Protein AF-A0A2E0TG33-F1 (afdb_monomer_lite)

Sequence (165 aa):
MDAGALEADPRIFQPSCELVARPSSPPPAAGQPGWSGCERDEDCMEGRAGRCLQDGPIAGTCTYHECETDADCGEGSICGCAIGPLEQNVCLVDRCTGVCEREACAVSAGCDGELGLIYGANDVACRTPADECASDADCDSQVCTRNPSSVETLPRFECVGVCVR

Radius of gyration: 17.13 Å; chains: 1; bounding box: 39×34×56 Å

Secondary structure (DSSP, 8-state):
-----PPP-TTTSSSS---PPPP----TTTTSTT-EE-SSGGG--SSEEEEEEEETTTEEEEEEE--SSGGGSPTTEEEEEEETTTTEEEEEEE-STTTS-GGGEEEEEES--TTS---EEEEEEE--TT-S-SSGGGSSSSEEEE-TT--SSS--EEEE-----

pLDDT: mean 78.7, std 15.05, range [35.75, 94.44]

Structure (mmCIF, N/CA/C/O backbone):
data_AF-A0A2E0TG33-F1
#
_entry.id   AF-A0A2E0TG33-F1
#
loop_
_atom_site.group_PDB
_atom_site.id
_atom_site.type_symbol
_atom_site.label_atom_id
_atom_site.label_alt_id
_atom_site.label_comp_id
_atom_site.label_asym_id
_atom_site.label_entity_id
_atom_site.label_seq_id
_atom_site.pdbx_PDB_ins_code
_atom_site.Cartn_x
_atom_site.Cartn_y
_atom_site.Cartn_z
_atom_site.occupancy
_atom_site.B_iso_or_equiv
_atom_site.auth_seq_id
_atom_site.auth_comp_id
_atom_site.auth_asym_id
_atom_site.auth_atom_id
_atom_site.pdbx_PDB_model_num
ATOM 1 N N . MET A 1 1 ? 0.900 -2.364 34.090 1.00 39.50 1 MET A N 1
ATOM 2 C CA . MET A 1 1 ? 1.508 -2.283 32.753 1.00 39.50 1 MET A CA 1
ATOM 3 C C . MET A 1 1 ? 0.541 -1.439 31.962 1.00 39.50 1 MET A C 1
ATOM 5 O O . MET A 1 1 ? -0.574 -1.894 31.751 1.00 39.50 1 MET A O 1
ATOM 9 N N . ASP A 1 2 ? 0.887 -0.174 31.735 1.00 35.75 2 ASP A N 1
ATOM 10 C CA . ASP A 1 2 ? 0.102 0.706 30.871 1.00 35.75 2 ASP A CA 1
ATOM 11 C C . ASP A 1 2 ? 0.098 0.068 29.484 1.00 35.75 2 ASP A C 1
ATOM 13 O O . ASP A 1 2 ? 1.139 0.009 28.832 1.00 35.75 2 ASP A O 1
ATOM 17 N N . ALA A 1 3 ? -1.044 -0.475 29.069 1.00 39.34 3 ALA A N 1
ATOM 18 C CA . ALA A 1 3 ? -1.303 -0.698 27.658 1.00 39.34 3 ALA A CA 1
ATOM 19 C C . ALA A 1 3 ? -1.433 0.703 27.056 1.00 39.34 3 ALA A C 1
ATOM 21 O O . ALA A 1 3 ? -2.517 1.285 27.067 1.00 39.34 3 ALA A O 1
ATOM 22 N N . GLY A 1 4 ? -0.296 1.297 26.681 1.00 49.62 4 GLY A N 1
ATOM 23 C CA . GLY A 1 4 ? -0.278 2.560 25.959 1.00 49.62 4 GLY A CA 1
ATOM 24 C C . GLY A 1 4 ? -1.218 2.405 24.775 1.00 49.62 4 GLY A C 1
ATOM 25 O O . GLY A 1 4 ? -1.090 1.442 24.023 1.00 49.62 4 GLY A O 1
ATOM 26 N N . ALA A 1 5 ? -2.225 3.273 24.690 1.00 66.62 5 ALA A N 1
ATOM 27 C CA . ALA A 1 5 ? -3.168 3.244 23.588 1.00 66.62 5 ALA A CA 1
ATOM 28 C C . ALA A 1 5 ? -2.357 3.304 22.293 1.00 66.62 5 ALA A C 1
ATOM 30 O O . ALA A 1 5 ? -1.635 4.276 22.076 1.00 66.62 5 ALA A O 1
ATOM 31 N N . LEU A 1 6 ? -2.421 2.237 21.496 1.00 71.31 6 LEU A N 1
ATOM 32 C CA . LEU A 1 6 ? -1.758 2.198 20.205 1.00 71.31 6 LEU A CA 1
ATOM 33 C C . LEU A 1 6 ? -2.219 3.418 19.401 1.00 71.31 6 LEU A C 1
ATOM 35 O O . LEU A 1 6 ? -3.426 3.666 19.293 1.00 71.31 6 LEU A O 1
ATOM 39 N N . GLU A 1 7 ? -1.275 4.175 18.849 1.00 80.94 7 GLU A N 1
ATOM 40 C CA . GLU A 1 7 ? -1.605 5.384 18.099 1.00 80.94 7 GLU A CA 1
ATOM 41 C C . GLU A 1 7 ? -2.466 5.046 16.870 1.00 80.94 7 GLU A C 1
ATOM 43 O O . GLU A 1 7 ? -2.564 3.892 16.435 1.00 80.94 7 GLU A O 1
ATOM 48 N N . ALA A 1 8 ? -3.180 6.048 16.360 1.00 84.31 8 ALA A N 1
ATOM 49 C CA . ALA A 1 8 ? -3.967 5.916 15.141 1.00 84.31 8 ALA A CA 1
ATOM 50 C C . ALA A 1 8 ? -3.044 5.656 13.941 1.00 84.31 8 ALA A C 1
ATOM 52 O O . ALA A 1 8 ? -1.970 6.250 13.857 1.00 84.31 8 ALA A O 1
ATOM 53 N N . ASP A 1 9 ? -3.467 4.809 12.998 1.00 86.00 9 ASP A N 1
ATOM 54 C CA . ASP A 1 9 ? -2.654 4.496 11.820 1.00 86.00 9 ASP A CA 1
ATOM 55 C C . ASP A 1 9 ? -2.542 5.730 10.897 1.00 86.00 9 ASP A C 1
ATOM 57 O O . ASP A 1 9 ? -3.535 6.140 10.278 1.00 86.00 9 ASP A O 1
ATOM 61 N N . PRO A 1 10 ? -1.348 6.339 10.756 1.00 85.94 10 PRO A N 1
ATOM 62 C CA . PRO A 1 10 ? -1.182 7.572 9.992 1.00 85.94 10 PRO A CA 1
ATOM 63 C C . PRO A 1 10 ? -1.427 7.384 8.489 1.00 85.94 10 PRO A C 1
ATOM 65 O O . PRO A 1 10 ? -1.579 8.376 7.776 1.00 85.94 10 PRO A O 1
ATOM 68 N N . ARG A 1 11 ? -1.483 6.145 7.987 1.00 87.38 11 ARG A N 1
ATOM 69 C CA . ARG A 1 11 ? -1.680 5.844 6.560 1.00 87.38 11 ARG A CA 1
ATOM 70 C C . ARG A 1 11 ? -3.109 6.115 6.086 1.00 87.38 11 ARG A C 1
ATOM 72 O O . ARG A 1 11 ? -3.317 6.275 4.895 1.00 87.38 11 ARG A O 1
ATOM 79 N N . ILE A 1 12 ? -4.080 6.195 6.997 1.00 88.44 12 ILE A N 1
ATOM 80 C CA . ILE A 1 12 ? -5.519 6.375 6.687 1.00 88.44 12 ILE A CA 1
ATOM 81 C C . ILE A 1 12 ? -6.152 7.564 7.431 1.00 88.44 12 ILE A C 1
ATOM 83 O O . ILE A 1 12 ? -7.354 7.840 7.351 1.00 88.44 12 ILE A O 1
ATOM 87 N N . PHE A 1 13 ? -5.337 8.275 8.206 1.00 84.31 13 PHE A N 1
ATOM 88 C CA . PHE A 1 13 ? -5.746 9.455 8.964 1.00 84.31 13 PHE A CA 1
ATOM 89 C C . PHE A 1 13 ? -5.432 10.773 8.268 1.00 84.31 13 PHE A C 1
ATOM 91 O O . PHE A 1 13 ? -5.850 11.833 8.737 1.00 84.31 13 PHE A O 1
ATOM 98 N N . GLN A 1 14 ? -4.714 10.721 7.152 1.00 83.94 14 GLN A N 1
ATOM 99 C CA . GLN A 1 14 ? -4.392 11.910 6.385 1.00 83.94 14 GLN A CA 1
ATOM 100 C C . GLN A 1 14 ? -5.593 12.329 5.526 1.00 83.94 14 GLN A C 1
ATOM 102 O O . GLN A 1 14 ? -6.273 11.473 4.965 1.00 83.94 14 GLN A O 1
ATOM 107 N N . PRO A 1 15 ? -5.878 13.639 5.408 1.00 83.06 15 PRO A N 1
ATOM 108 C CA . PRO A 1 15 ? -6.949 14.130 4.540 1.00 83.06 15 PRO A CA 1
ATOM 109 C C . PRO A 1 15 ? -6.627 13.949 3.047 1.00 83.06 15 PRO A C 1
ATOM 111 O O . PRO A 1 15 ? -7.533 13.970 2.218 1.00 83.06 15 PRO A O 1
ATOM 114 N N . SER A 1 16 ? -5.344 13.807 2.712 1.00 91.25 16 SER A N 1
ATOM 115 C CA . SER A 1 16 ? -4.845 13.504 1.376 1.00 91.25 16 SER A CA 1
ATOM 116 C C . SER A 1 16 ? -3.475 12.840 1.472 1.00 91.25 16 SER A C 1
ATOM 118 O O . SER A 1 16 ? -2.684 13.183 2.353 1.00 91.25 16 SER A O 1
ATOM 120 N N . CYS A 1 17 ? -3.170 11.959 0.531 1.00 91.19 17 CYS A N 1
ATOM 121 C CA . CYS A 1 17 ? -1.867 11.343 0.369 1.00 91.19 17 CYS A CA 1
ATOM 122 C C . CYS A 1 17 ? -1.048 12.130 -0.653 1.00 91.19 17 CYS A C 1
ATOM 124 O O . CYS A 1 17 ? -1.411 12.201 -1.827 1.00 91.19 17 CYS A O 1
ATOM 126 N N . GLU A 1 18 ? 0.068 12.715 -0.222 1.00 89.06 18 GLU A N 1
ATOM 127 C CA . GLU A 1 18 ? 0.946 13.457 -1.127 1.00 89.06 18 GLU A CA 1
ATOM 128 C C . GLU A 1 18 ? 1.464 12.544 -2.252 1.00 89.06 18 GLU A C 1
ATOM 130 O O . GLU A 1 18 ? 1.902 11.415 -2.019 1.00 89.06 18 GLU A O 1
ATOM 135 N N . LEU A 1 19 ? 1.419 13.035 -3.492 1.00 83.25 19 LEU A N 1
ATOM 136 C CA . LEU A 1 19 ? 1.932 12.333 -4.672 1.00 83.25 19 LEU A CA 1
ATOM 137 C C . LEU A 1 19 ? 3.438 12.574 -4.828 1.00 83.25 19 LEU A C 1
ATOM 139 O O . LEU A 1 19 ? 3.899 13.136 -5.826 1.00 83.25 19 LEU A O 1
ATOM 143 N N . VAL A 1 20 ? 4.205 12.204 -3.805 1.00 79.44 20 VAL A N 1
ATOM 144 C CA . VAL A 1 20 ? 5.659 12.380 -3.805 1.00 79.44 20 VAL A CA 1
ATOM 145 C C . VAL A 1 20 ? 6.346 11.431 -4.781 1.00 79.44 20 VAL A C 1
ATOM 147 O O . VAL A 1 20 ? 5.859 10.350 -5.115 1.00 79.44 20 VAL A O 1
ATOM 150 N N . ALA A 1 21 ? 7.536 11.827 -5.232 1.00 74.31 21 ALA A N 1
ATOM 151 C CA . ALA A 1 21 ? 8.417 10.902 -5.924 1.00 74.31 21 ALA A CA 1
ATOM 152 C C . ALA A 1 21 ? 8.818 9.776 -4.960 1.00 74.31 21 ALA A C 1
ATOM 154 O O . ALA A 1 21 ? 9.395 10.028 -3.904 1.00 74.31 21 ALA A O 1
ATOM 155 N N . ARG A 1 22 ? 8.524 8.535 -5.341 1.00 73.50 22 ARG A N 1
ATOM 156 C CA . ARG A 1 22 ? 8.864 7.349 -4.547 1.00 73.50 22 ARG A CA 1
ATOM 157 C C . ARG A 1 22 ? 10.384 7.065 -4.604 1.00 73.50 22 ARG A C 1
ATOM 159 O O . ARG A 1 22 ? 11.048 7.542 -5.522 1.00 73.50 22 ARG A O 1
ATOM 166 N N . PRO A 1 23 ? 10.997 6.271 -3.714 1.00 65.56 23 PRO A N 1
ATOM 167 C CA . PRO A 1 23 ? 12.410 5.854 -3.829 1.00 65.56 23 PRO A CA 1
ATOM 168 C C . PRO A 1 23 ? 12.599 4.760 -4.898 1.00 65.56 23 PRO A C 1
ATOM 170 O O . PRO A 1 23 ? 11.906 3.751 -4.823 1.00 65.56 23 PRO A O 1
ATOM 173 N N . SER A 1 24 ? 13.425 4.930 -5.946 1.00 64.06 24 SER A N 1
ATOM 174 C CA . SER A 1 24 ? 13.746 3.833 -6.902 1.00 64.06 24 SER A CA 1
ATOM 175 C C . SER A 1 24 ? 15.233 3.623 -7.076 1.00 64.06 24 SER A C 1
ATOM 177 O O . SER A 1 24 ? 16.067 4.504 -6.881 1.00 64.06 24 SER A O 1
ATOM 179 N N . SER A 1 25 ? 15.538 2.417 -7.537 1.00 64.06 25 SER A N 1
ATOM 180 C CA . SER A 1 25 ? 16.695 2.127 -8.365 1.00 64.06 25 SER A CA 1
ATOM 181 C C . SER A 1 25 ? 16.199 1.429 -9.635 1.00 64.06 25 SER A C 1
ATOM 183 O O . SER A 1 25 ? 15.177 0.742 -9.562 1.00 64.06 25 SER A O 1
ATOM 185 N N . PRO A 1 26 ? 16.888 1.575 -10.782 1.00 68.62 26 PRO A N 1
ATOM 186 C CA . PRO A 1 26 ? 16.585 0.778 -11.965 1.00 68.62 26 PRO A CA 1
ATOM 187 C C . PRO A 1 26 ? 16.530 -0.714 -11.603 1.00 68.62 26 PRO A C 1
ATOM 189 O O . PRO A 1 26 ? 17.335 -1.148 -10.767 1.00 68.62 26 PRO A O 1
ATOM 192 N N . PRO A 1 27 ? 15.634 -1.509 -12.218 1.00 74.81 27 PRO A N 1
ATOM 193 C CA . PRO A 1 27 ? 15.613 -2.950 -12.033 1.00 74.81 27 PRO A CA 1
ATOM 194 C C . PRO A 1 27 ? 17.021 -3.536 -12.240 1.00 74.81 27 PRO A C 1
ATOM 196 O O . PRO A 1 27 ? 17.618 -3.312 -13.295 1.00 74.81 27 PRO A O 1
ATOM 199 N N . PRO A 1 28 ? 17.573 -4.290 -11.273 1.00 75.00 28 PRO A N 1
ATOM 200 C CA . PRO A 1 28 ? 18.928 -4.841 -11.360 1.00 75.00 28 PRO A CA 1
ATOM 201 C C . PRO A 1 28 ? 19.228 -5.646 -12.635 1.00 75.00 28 PRO A C 1
ATOM 203 O O . PRO A 1 28 ? 20.385 -5.750 -13.039 1.00 75.00 28 PRO A O 1
ATOM 206 N N . ALA A 1 29 ? 18.198 -6.232 -13.253 1.00 78.31 29 ALA A N 1
ATOM 207 C CA . ALA A 1 29 ? 18.301 -7.028 -14.475 1.00 78.31 29 ALA A CA 1
ATOM 208 C C . ALA A 1 29 ? 17.878 -6.285 -15.763 1.00 78.31 29 ALA A C 1
ATOM 210 O O . ALA A 1 29 ? 17.853 -6.905 -16.829 1.00 78.31 29 ALA A O 1
ATOM 211 N N . ALA A 1 30 ? 17.592 -4.978 -15.700 1.00 76.69 30 ALA A N 1
ATOM 212 C CA . ALA A 1 30 ? 17.279 -4.182 -16.887 1.00 76.69 30 ALA A CA 1
ATOM 213 C C . ALA A 1 30 ? 18.407 -4.273 -17.935 1.00 76.69 30 ALA A C 1
ATOM 215 O O . ALA A 1 30 ? 19.596 -4.243 -17.605 1.00 76.69 30 ALA A O 1
ATOM 216 N N . GLY A 1 31 ? 18.031 -4.418 -19.210 1.00 77.31 31 GLY A N 1
ATOM 217 C CA . GLY A 1 31 ? 18.970 -4.570 -20.328 1.00 77.31 31 GLY A CA 1
ATOM 218 C C . GLY A 1 31 ? 19.546 -5.981 -20.527 1.00 77.31 31 GLY A C 1
ATOM 219 O O . GLY A 1 31 ? 20.376 -6.178 -21.420 1.00 77.31 31 GLY A O 1
ATOM 220 N N . GLN A 1 32 ? 19.127 -6.983 -19.742 1.00 85.94 32 GLN A N 1
ATOM 221 C CA . GLN A 1 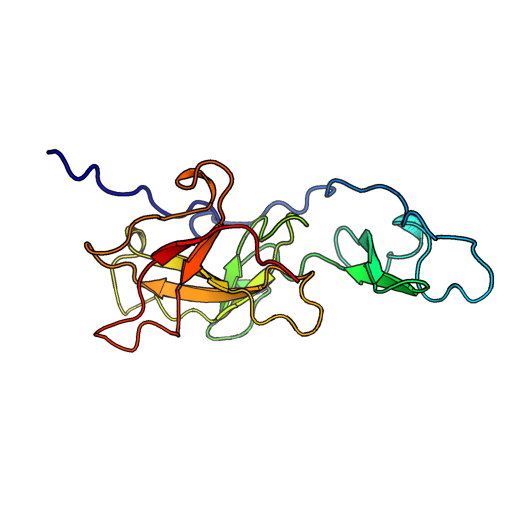32 ? 19.481 -8.382 -20.010 1.00 85.94 32 GLN A CA 1
ATOM 222 C C . GLN A 1 32 ? 18.749 -8.940 -21.250 1.00 85.94 32 GLN A C 1
ATOM 224 O O . GLN A 1 32 ? 17.632 -8.521 -21.561 1.00 85.94 32 GLN A O 1
ATOM 229 N N . PRO A 1 33 ? 19.331 -9.916 -21.976 1.00 88.19 33 PRO A N 1
ATOM 230 C CA . PRO A 1 33 ? 18.645 -10.572 -23.086 1.00 88.19 33 PRO A CA 1
ATOM 231 C C . PRO A 1 33 ? 17.315 -11.194 -22.644 1.00 88.19 33 PRO A C 1
ATOM 233 O O . PRO A 1 33 ? 17.280 -11.986 -21.705 1.00 88.19 33 PRO A O 1
ATOM 236 N N . GLY A 1 34 ? 16.230 -10.866 -23.349 1.00 86.69 34 GLY A N 1
ATOM 237 C CA . GLY A 1 34 ? 14.884 -11.329 -23.000 1.00 86.69 34 GLY A CA 1
ATOM 238 C C . GLY A 1 34 ? 14.156 -10.456 -21.977 1.00 86.69 34 GLY A C 1
ATOM 239 O O . GLY A 1 34 ? 13.050 -10.820 -21.588 1.00 86.69 34 GLY A O 1
ATOM 240 N N . TRP A 1 35 ? 14.738 -9.318 -21.575 1.00 89.44 35 TRP A N 1
ATOM 241 C CA . TRP A 1 35 ? 14.040 -8.309 -20.782 1.00 89.44 35 TRP A CA 1
ATOM 242 C C . TRP A 1 35 ? 12.774 -7.812 -21.492 1.00 89.44 35 TRP A C 1
ATOM 244 O O . TRP A 1 35 ? 12.760 -7.638 -22.714 1.00 89.44 35 TRP A O 1
ATOM 254 N N . SER A 1 36 ? 11.715 -7.573 -20.721 1.00 91.81 36 SER A N 1
ATOM 255 C CA . SER A 1 36 ? 10.444 -7.036 -21.211 1.00 91.81 36 SER A CA 1
ATOM 256 C C . SER A 1 36 ? 9.837 -6.036 -20.225 1.00 91.81 36 SER A C 1
ATOM 258 O O . SER A 1 36 ? 10.140 -6.074 -19.036 1.00 91.81 36 SER A O 1
ATOM 260 N N . GLY A 1 37 ? 8.974 -5.146 -20.716 1.00 91.19 37 GLY A N 1
ATOM 261 C CA . GLY A 1 37 ? 8.335 -4.115 -19.896 1.00 91.19 37 GLY A CA 1
ATOM 262 C C . GLY A 1 37 ? 9.194 -2.860 -19.735 1.00 91.19 37 GLY A C 1
ATOM 263 O O . GLY A 1 37 ? 9.915 -2.488 -20.661 1.00 91.19 37 GLY A O 1
ATOM 264 N N . CYS A 1 38 ? 9.081 -2.180 -18.595 1.00 90.81 38 CYS A N 1
ATOM 265 C CA . CYS A 1 38 ? 9.835 -0.952 -18.334 1.00 90.81 38 CYS A CA 1
ATOM 266 C C . CYS A 1 38 ? 11.297 -1.251 -17.960 1.00 90.81 38 CYS A C 1
ATOM 268 O O . CYS A 1 38 ? 11.612 -2.316 -17.427 1.00 90.81 38 CYS A O 1
ATOM 270 N N . GLU A 1 39 ? 12.202 -0.310 -18.211 1.00 89.69 39 GLU A N 1
ATOM 271 C CA . GLU A 1 39 ? 13.600 -0.374 -17.764 1.00 89.69 39 GLU A CA 1
ATOM 272 C C . GLU A 1 39 ? 13.914 0.702 -16.726 1.00 89.69 39 GLU A C 1
ATOM 274 O O . GLU A 1 39 ? 14.813 0.532 -15.900 1.00 89.69 39 GLU A O 1
ATOM 279 N N . ARG A 1 40 ? 13.204 1.829 -16.772 1.00 88.00 40 ARG A N 1
ATOM 280 C CA . ARG A 1 40 ? 13.387 2.958 -15.864 1.00 88.00 40 ARG A CA 1
ATOM 281 C C . ARG A 1 40 ? 12.059 3.638 -15.572 1.00 88.00 40 ARG A C 1
ATOM 283 O O . ARG A 1 40 ? 11.067 3.433 -16.266 1.00 88.00 40 ARG A O 1
ATOM 290 N N . ASP A 1 41 ? 12.053 4.479 -14.547 1.00 88.12 41 ASP A N 1
ATOM 291 C CA . ASP A 1 41 ? 10.867 5.243 -14.155 1.00 88.12 41 ASP A CA 1
ATOM 292 C C . ASP A 1 41 ? 10.344 6.132 -15.285 1.00 88.12 41 ASP A C 1
ATOM 294 O O . ASP A 1 41 ? 9.135 6.308 -15.414 1.00 88.12 41 ASP A O 1
ATOM 298 N N . GLU A 1 42 ? 11.231 6.648 -16.143 1.00 88.56 42 GLU A N 1
ATOM 299 C CA . GLU A 1 42 ? 10.835 7.475 -17.284 1.00 88.56 42 GLU A CA 1
ATOM 300 C C . GLU A 1 42 ? 10.012 6.713 -18.332 1.00 88.56 42 GLU A C 1
ATOM 302 O O . GLU A 1 42 ? 9.346 7.346 -19.148 1.00 88.56 42 GLU A O 1
ATOM 307 N N . ASP A 1 43 ? 10.014 5.378 -18.305 1.00 90.50 43 ASP A N 1
ATOM 308 C CA . ASP A 1 43 ? 9.147 4.570 -19.164 1.00 90.50 43 ASP A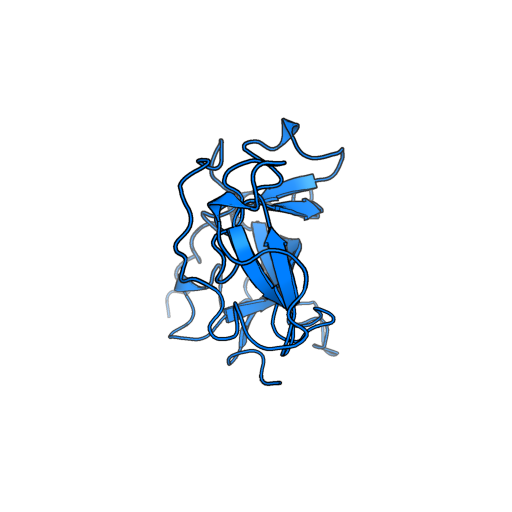 CA 1
ATOM 309 C C . ASP A 1 43 ? 7.704 4.523 -18.619 1.00 90.50 43 ASP A C 1
ATOM 311 O O . ASP A 1 43 ? 6.755 4.260 -19.357 1.00 90.50 43 ASP A O 1
ATOM 315 N N . CYS A 1 44 ? 7.507 4.836 -17.335 1.00 90.62 44 CYS A N 1
ATOM 316 C CA . CYS A 1 44 ? 6.233 4.753 -16.630 1.00 90.62 44 CYS A CA 1
ATOM 317 C C . CYS A 1 44 ? 5.510 6.108 -16.588 1.00 90.62 44 CYS A C 1
ATOM 319 O O . CYS A 1 44 ? 5.233 6.647 -15.520 1.00 90.62 44 CYS A O 1
ATOM 321 N N . MET A 1 45 ? 5.154 6.659 -17.749 1.00 90.44 45 MET A N 1
ATOM 322 C CA . MET A 1 45 ? 4.521 7.990 -17.839 1.00 90.44 45 MET A CA 1
ATOM 323 C C . MET A 1 45 ? 2.985 7.981 -17.790 1.00 90.44 45 MET A C 1
ATOM 325 O O . MET A 1 45 ? 2.368 9.041 -17.729 1.00 90.44 45 MET A O 1
ATOM 329 N N . GLU A 1 46 ? 2.356 6.806 -17.844 1.00 88.06 46 GLU A N 1
ATOM 330 C CA . GLU A 1 46 ? 0.898 6.681 -18.001 1.00 88.06 46 GLU A CA 1
ATOM 331 C C . GLU A 1 46 ? 0.090 7.052 -16.747 1.00 88.06 46 GLU A C 1
ATOM 333 O O . GLU A 1 46 ? -1.112 7.295 -16.835 1.00 88.06 46 GLU A O 1
ATOM 338 N N . GLY A 1 47 ? 0.736 7.132 -15.584 1.00 84.12 47 GLY A N 1
ATOM 339 C CA . GLY A 1 47 ? 0.074 7.383 -14.308 1.00 84.12 47 GLY A CA 1
ATOM 340 C C . GLY A 1 47 ? 0.879 8.269 -13.362 1.00 84.12 47 GLY A C 1
ATOM 341 O O . GLY A 1 47 ? 1.972 8.750 -13.671 1.00 84.12 47 GLY A O 1
ATOM 342 N N . ARG A 1 48 ? 0.315 8.500 -12.174 1.00 85.50 48 ARG A N 1
ATOM 343 C CA . ARG A 1 48 ? 0.854 9.430 -11.173 1.00 85.50 48 ARG A CA 1
ATOM 344 C C . ARG A 1 48 ? 2.081 8.827 -10.481 1.00 85.50 48 ARG A C 1
ATOM 346 O O . ARG A 1 48 ? 1.998 7.729 -9.930 1.00 85.50 48 ARG A O 1
ATOM 353 N N . ALA A 1 49 ? 3.200 9.558 -10.516 1.00 85.00 49 ALA A N 1
ATOM 354 C CA . ALA A 1 49 ? 4.495 9.154 -9.956 1.00 85.00 49 ALA A CA 1
ATOM 355 C C . ALA A 1 49 ? 4.880 7.709 -10.334 1.00 85.00 49 ALA A C 1
ATOM 357 O O . ALA A 1 49 ? 5.139 6.872 -9.464 1.00 85.00 49 ALA A O 1
ATOM 358 N N . GLY A 1 50 ? 4.839 7.400 -11.634 1.00 86.25 50 GLY A N 1
ATOM 359 C CA . GLY A 1 50 ? 5.076 6.057 -12.155 1.00 86.25 50 GLY A CA 1
ATOM 360 C C . GLY A 1 50 ? 6.480 5.538 -11.893 1.00 86.25 50 GLY A C 1
ATOM 361 O O . GLY A 1 50 ? 7.448 6.280 -12.039 1.00 86.25 50 GLY A O 1
ATOM 362 N N . ARG A 1 51 ? 6.575 4.267 -11.491 1.00 87.00 51 ARG A N 1
ATOM 363 C CA . ARG A 1 51 ? 7.822 3.609 -11.080 1.00 87.00 51 ARG A CA 1
ATOM 364 C C . ARG A 1 51 ? 8.015 2.296 -11.788 1.00 87.00 51 ARG A C 1
ATOM 366 O O . ARG A 1 51 ? 7.092 1.484 -11.792 1.00 87.00 51 ARG A O 1
ATOM 373 N N . CYS A 1 52 ? 9.219 2.073 -12.296 1.00 86.31 52 CYS A N 1
ATOM 374 C CA . CYS A 1 52 ? 9.572 0.798 -12.886 1.00 86.31 52 CYS A CA 1
ATOM 375 C C . CYS A 1 52 ? 10.151 -0.139 -11.832 1.00 86.31 52 CYS A C 1
ATOM 377 O O . CYS A 1 52 ? 11.199 0.136 -11.248 1.00 86.31 52 CYS A O 1
ATOM 379 N N . LEU A 1 53 ? 9.473 -1.257 -11.595 1.00 83.88 53 LEU A N 1
ATOM 380 C CA . LEU A 1 53 ? 9.890 -2.259 -10.624 1.00 83.88 53 LEU A CA 1
ATOM 381 C C . LEU A 1 53 ? 10.221 -3.563 -11.320 1.00 83.88 53 LEU A C 1
ATOM 383 O O . LEU A 1 53 ? 9.593 -3.918 -12.311 1.00 83.88 53 LEU A O 1
ATOM 387 N N . GLN A 1 54 ? 11.188 -4.294 -10.775 1.00 83.31 54 GLN A N 1
ATOM 388 C CA . GLN A 1 54 ? 11.478 -5.632 -11.259 1.00 83.31 54 GLN A CA 1
ATOM 389 C C . GLN A 1 54 ? 10.320 -6.581 -10.922 1.00 83.31 54 GLN A C 1
ATOM 391 O O . GLN A 1 54 ? 10.001 -6.789 -9.752 1.00 83.31 54 GLN A O 1
ATOM 396 N N . ASP A 1 55 ? 9.751 -7.193 -11.953 1.00 81.94 55 ASP A N 1
ATOM 397 C CA . ASP A 1 55 ? 8.715 -8.211 -11.874 1.00 81.94 55 ASP A CA 1
ATOM 398 C C . ASP A 1 55 ? 9.279 -9.538 -12.399 1.00 81.94 55 ASP A C 1
ATOM 400 O O . ASP A 1 55 ? 9.511 -9.748 -13.590 1.00 81.94 55 ASP A O 1
ATOM 404 N N . GLY A 1 56 ? 9.613 -10.437 -11.475 1.00 79.00 56 GLY A N 1
ATOM 405 C CA . GLY A 1 56 ? 10.309 -11.674 -11.816 1.00 79.00 56 GLY A CA 1
ATOM 406 C C . GLY A 1 56 ? 11.748 -11.458 -12.328 1.00 79.00 56 GLY A C 1
ATOM 407 O O . GLY A 1 56 ? 12.374 -10.427 -12.082 1.00 79.00 56 GLY A O 1
ATOM 408 N N . PRO A 1 57 ? 12.353 -12.468 -12.978 1.00 82.06 57 PRO A N 1
ATOM 409 C CA . PRO A 1 57 ? 13.775 -12.422 -13.321 1.00 82.06 57 PRO A CA 1
ATOM 410 C C . PRO A 1 57 ? 14.104 -11.538 -14.533 1.00 82.06 57 PRO A C 1
ATOM 412 O O . PRO A 1 57 ? 15.231 -11.060 -14.623 1.00 82.06 57 PRO A O 1
ATOM 415 N N . ILE A 1 58 ? 13.159 -11.344 -15.460 1.00 86.88 58 ILE A N 1
ATOM 416 C CA . ILE A 1 58 ? 13.401 -10.710 -16.771 1.00 86.88 58 ILE A CA 1
ATOM 417 C C . ILE A 1 58 ? 12.261 -9.778 -17.216 1.00 86.88 58 ILE A C 1
ATOM 419 O O . ILE A 1 58 ? 12.054 -9.583 -18.415 1.00 86.88 58 ILE A O 1
ATOM 423 N N . ALA A 1 59 ? 11.491 -9.222 -16.283 1.00 86.50 59 ALA A N 1
ATOM 424 C CA . ALA A 1 59 ? 10.491 -8.222 -16.625 1.00 86.50 59 ALA A CA 1
ATOM 425 C C . ALA A 1 59 ? 10.507 -7.035 -15.662 1.00 86.50 59 ALA A C 1
ATOM 427 O O . ALA A 1 59 ? 10.907 -7.148 -14.501 1.00 86.50 59 ALA A O 1
ATOM 428 N N . GLY A 1 60 ? 10.094 -5.886 -16.187 1.00 88.25 60 GLY A N 1
ATOM 429 C CA . GLY A 1 60 ? 9.814 -4.679 -15.432 1.00 88.25 60 GLY A CA 1
ATOM 430 C C . GLY A 1 60 ? 8.337 -4.318 -15.537 1.00 88.25 60 GLY A C 1
ATOM 431 O O . GLY A 1 60 ? 7.787 -4.288 -16.637 1.00 88.25 60 GLY A O 1
ATOM 432 N N . THR A 1 61 ? 7.709 -3.986 -14.416 1.00 88.56 61 THR A N 1
ATOM 433 C CA . THR A 1 61 ? 6.305 -3.570 -14.358 1.00 88.56 61 THR A CA 1
ATOM 434 C C . THR A 1 61 ? 6.210 -2.153 -13.807 1.00 88.56 61 THR A C 1
ATOM 436 O O . THR A 1 61 ? 6.831 -1.814 -12.795 1.00 88.56 61 THR A O 1
ATOM 439 N N . CYS A 1 62 ? 5.429 -1.311 -14.486 1.00 89.25 62 CYS A N 1
ATOM 440 C CA . CYS A 1 62 ? 5.130 0.031 -14.011 1.00 89.25 62 CYS A CA 1
ATOM 441 C C . CYS A 1 62 ? 4.078 -0.012 -12.901 1.00 89.25 62 CYS A C 1
ATOM 443 O O . CYS A 1 62 ? 3.009 -0.592 -13.070 1.00 89.25 62 CYS A O 1
ATOM 445 N N . THR A 1 63 ? 4.358 0.653 -11.786 1.00 87.62 63 THR A N 1
ATOM 446 C CA . THR A 1 63 ? 3.387 0.895 -10.708 1.00 87.62 63 THR A CA 1
ATOM 447 C C . THR A 1 63 ? 3.123 2.382 -10.567 1.00 87.62 63 THR A C 1
ATOM 449 O O . THR A 1 63 ? 3.978 3.193 -10.922 1.00 87.62 63 THR A O 1
ATOM 452 N N . TYR A 1 64 ? 1.990 2.762 -9.980 1.00 89.12 64 TYR A N 1
ATOM 453 C CA . TYR A 1 64 ? 1.533 4.154 -9.876 1.00 89.12 64 TYR A CA 1
ATOM 454 C C . TYR A 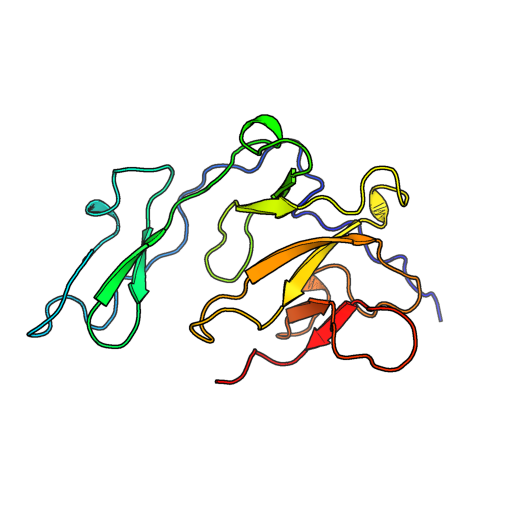1 64 ? 0.811 4.396 -8.556 1.00 89.12 64 TYR A C 1
ATOM 456 O O . TYR A 1 64 ? 0.312 3.455 -7.956 1.00 89.12 64 TYR A O 1
ATOM 464 N N . HIS A 1 65 ? 0.689 5.647 -8.124 1.00 91.50 65 HIS A N 1
ATOM 465 C CA . HIS A 1 65 ? -0.314 5.966 -7.108 1.00 91.50 65 HIS A CA 1
ATOM 466 C C . HIS A 1 65 ? -1.718 5.782 -7.682 1.00 91.50 65 HIS A C 1
ATOM 468 O O . HIS A 1 65 ? -2.012 6.288 -8.767 1.00 91.50 65 HIS A O 1
ATOM 474 N N . GLU A 1 66 ? -2.573 5.079 -6.948 1.00 91.56 66 GLU A N 1
ATOM 475 C CA . GLU A 1 66 ? -3.976 4.880 -7.319 1.00 91.56 66 GLU A CA 1
ATOM 476 C C . GLU A 1 66 ? -4.832 6.078 -6.909 1.00 91.56 66 GLU A C 1
ATOM 478 O O . GLU A 1 66 ? -5.781 6.427 -7.606 1.00 91.56 66 GLU A O 1
ATOM 483 N N . CYS A 1 67 ? -4.467 6.736 -5.806 1.00 93.00 67 CYS A N 1
ATOM 484 C CA . CYS A 1 67 ? -5.244 7.812 -5.209 1.00 93.00 67 CYS A CA 1
ATOM 485 C C . CYS A 1 67 ? -4.367 8.920 -4.607 1.00 93.00 67 CYS A C 1
ATOM 487 O O . CYS A 1 67 ? -3.202 8.718 -4.252 1.00 93.00 67 CYS A O 1
ATOM 489 N N . GLU A 1 68 ? -4.946 10.113 -4.513 1.00 94.44 68 GLU A N 1
ATOM 490 C CA . GLU A 1 68 ? -4.480 11.233 -3.687 1.00 94.44 68 GLU A CA 1
ATOM 491 C C . GLU A 1 68 ? -5.466 11.483 -2.538 1.00 94.44 68 GLU A C 1
ATOM 493 O O . GLU A 1 68 ? -5.077 11.888 -1.449 1.00 94.44 68 GLU A O 1
ATOM 498 N N . THR A 1 69 ? -6.751 11.216 -2.760 1.00 94.25 69 THR A N 1
ATOM 499 C CA . THR A 1 69 ? -7.819 11.369 -1.767 1.00 94.25 69 THR A CA 1
ATOM 500 C C . THR A 1 69 ? -8.790 10.196 -1.834 1.00 94.25 69 THR A C 1
ATOM 502 O O . THR A 1 69 ? -8.836 9.480 -2.835 1.00 94.25 69 THR A O 1
ATOM 505 N N . ASP A 1 70 ? -9.637 10.044 -0.815 1.00 93.62 70 ASP A N 1
ATOM 506 C CA . ASP A 1 70 ? -10.717 9.043 -0.810 1.00 93.62 70 ASP A CA 1
ATOM 507 C C . ASP A 1 70 ? -11.659 9.181 -2.019 1.00 93.62 70 ASP A C 1
ATOM 509 O O . ASP A 1 70 ? -12.254 8.203 -2.454 1.00 93.62 70 ASP A O 1
ATOM 513 N N . ALA A 1 71 ? -11.772 10.379 -2.607 1.00 93.88 71 ALA A N 1
ATOM 514 C CA . ALA A 1 71 ? -12.611 10.625 -3.780 1.00 93.88 71 ALA A CA 1
ATOM 515 C C . ALA A 1 71 ? -12.040 10.047 -5.087 1.00 93.88 71 ALA A C 1
ATOM 517 O O . ALA A 1 71 ? -12.789 9.886 -6.051 1.00 93.88 71 ALA A O 1
ATOM 518 N N . ASP A 1 72 ? -10.735 9.753 -5.138 1.00 94.25 72 ASP A N 1
ATOM 519 C CA . ASP A 1 72 ? -10.150 8.990 -6.246 1.00 94.25 72 ASP A CA 1
ATOM 520 C C . ASP A 1 72 ? -10.522 7.497 -6.143 1.00 94.25 72 ASP A C 1
ATOM 522 O O . ASP A 1 72 ? -10.449 6.770 -7.136 1.00 94.25 72 ASP A O 1
ATOM 526 N N . CYS A 1 73 ? -10.942 7.042 -4.958 1.00 92.75 73 CYS A N 1
ATOM 527 C CA . CYS A 1 73 ? -11.362 5.673 -4.712 1.00 92.75 73 CYS A CA 1
ATOM 528 C C . CYS A 1 73 ? -12.864 5.481 -4.976 1.00 92.75 73 CYS A C 1
ATOM 530 O O . CYS A 1 73 ? -13.684 6.392 -4.860 1.00 92.75 73 CYS A O 1
ATOM 532 N N . GLY A 1 74 ? -13.233 4.262 -5.377 1.00 92.94 74 GLY A N 1
ATOM 533 C CA . GLY A 1 74 ? -14.633 3.883 -5.562 1.00 92.94 74 GLY A CA 1
ATOM 534 C C . GLY A 1 74 ? -15.420 3.855 -4.248 1.00 92.94 74 GLY A C 1
ATOM 535 O O . GLY A 1 74 ? -14.857 3.908 -3.156 1.00 92.94 74 GLY A O 1
ATOM 536 N N . GLU A 1 75 ? -16.745 3.730 -4.355 1.00 94.31 75 GLU A N 1
ATOM 537 C CA . GLU A 1 75 ? -17.618 3.584 -3.187 1.00 94.31 75 GLU A CA 1
ATOM 538 C C . GLU A 1 75 ? -17.194 2.387 -2.318 1.00 94.31 75 GLU A C 1
ATOM 540 O O . GLU A 1 75 ? -16.975 1.286 -2.824 1.00 94.31 75 GLU A O 1
ATOM 545 N N . GLY A 1 76 ? -17.105 2.609 -1.003 1.00 91.50 76 GLY A N 1
ATOM 546 C CA . GLY A 1 76 ? -16.681 1.588 -0.041 1.00 91.50 76 GLY A CA 1
ATOM 547 C C . GLY A 1 76 ? -15.165 1.427 0.093 1.00 91.50 76 GLY A C 1
ATOM 548 O O . GLY A 1 76 ? -14.727 0.452 0.703 1.00 91.50 76 GLY A O 1
ATOM 549 N N . SER A 1 77 ? -14.378 2.362 -0.444 1.00 94.38 77 SER A N 1
ATOM 550 C CA . SER A 1 77 ? -12.922 2.383 -0.310 1.00 94.38 77 SER A CA 1
ATOM 551 C C . SER A 1 77 ? -12.405 3.737 0.177 1.00 94.38 77 SER A C 1
ATOM 553 O O . SER A 1 77 ? -13.045 4.766 -0.033 1.00 94.38 77 SER A O 1
ATOM 555 N N . ILE A 1 78 ? -11.223 3.729 0.793 1.00 93.62 78 ILE A N 1
ATOM 556 C CA . ILE A 1 78 ? -10.476 4.922 1.211 1.00 93.62 78 ILE A CA 1
ATOM 557 C C . ILE A 1 78 ? -9.047 4.880 0.673 1.00 93.62 78 ILE A C 1
ATOM 559 O O . ILE A 1 78 ? -8.534 3.813 0.323 1.00 93.62 78 ILE A O 1
ATOM 563 N N . CYS A 1 79 ? -8.395 6.035 0.606 1.00 93.44 79 CYS A N 1
ATOM 564 C CA . CYS A 1 79 ? -7.024 6.139 0.139 1.00 93.44 79 CYS A CA 1
ATOM 565 C C . CYS A 1 79 ? -6.044 5.849 1.282 1.00 93.44 79 CYS A C 1
ATOM 567 O O . CYS A 1 79 ? -5.968 6.592 2.260 1.00 93.44 79 CYS A O 1
ATOM 569 N N . GLY A 1 80 ? -5.283 4.761 1.163 1.00 91.31 80 GLY A N 1
ATOM 570 C CA . GLY A 1 80 ? -4.171 4.453 2.055 1.00 91.31 80 GLY A CA 1
ATOM 571 C C . GLY A 1 80 ? -2.881 5.079 1.537 1.00 91.31 80 GLY A C 1
ATOM 572 O O . GLY A 1 80 ? -2.494 4.815 0.401 1.00 91.31 80 GLY A O 1
ATOM 573 N N . CYS A 1 81 ? -2.204 5.882 2.356 1.00 90.31 81 CYS A N 1
ATOM 574 C CA . CYS A 1 81 ? -0.978 6.589 1.989 1.00 90.31 81 CYS A CA 1
ATOM 575 C C . CYS A 1 81 ? 0.275 5.749 2.243 1.00 90.31 81 CYS A C 1
ATOM 577 O O . CYS A 1 81 ? 0.390 5.113 3.291 1.00 90.31 81 CYS A O 1
ATOM 579 N N . ALA A 1 82 ? 1.250 5.837 1.331 1.00 85.56 82 ALA A N 1
ATOM 580 C CA . ALA A 1 82 ? 2.582 5.245 1.491 1.00 85.56 82 ALA A CA 1
ATOM 581 C C . ALA A 1 82 ? 2.561 3.760 1.919 1.00 85.56 82 ALA A C 1
ATOM 583 O O . ALA A 1 82 ? 3.281 3.338 2.824 1.00 85.56 82 ALA A O 1
ATOM 584 N N . ILE A 1 83 ? 1.713 2.956 1.277 1.00 81.88 83 ILE A N 1
ATOM 585 C CA . ILE A 1 83 ? 1.544 1.546 1.612 1.00 81.88 83 ILE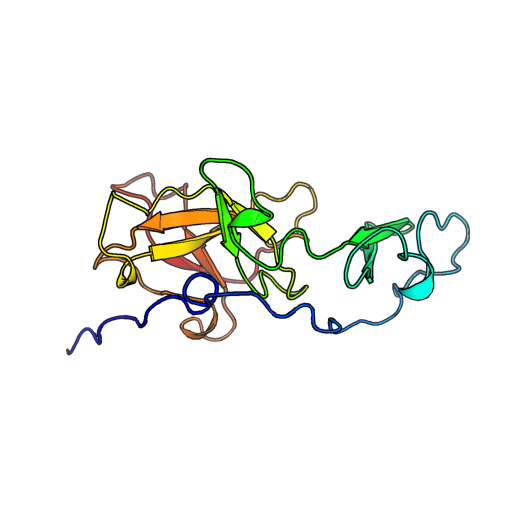 A CA 1
ATOM 586 C C . ILE A 1 83 ? 2.705 0.703 1.082 1.00 81.88 83 ILE A C 1
ATOM 588 O O . ILE A 1 83 ? 3.085 0.777 -0.092 1.00 81.88 83 ILE A O 1
ATOM 592 N N . GLY A 1 84 ? 3.203 -0.172 1.959 1.00 74.25 84 GLY A N 1
ATOM 593 C CA . GLY A 1 84 ? 4.199 -1.183 1.633 1.00 74.25 84 GLY A CA 1
ATOM 594 C C . GLY A 1 84 ? 5.583 -0.599 1.321 1.00 74.25 84 GLY A C 1
ATOM 595 O O . GLY A 1 84 ? 5.808 0.606 1.409 1.00 74.25 84 GLY A O 1
ATOM 596 N N . PRO A 1 85 ? 6.540 -1.445 0.903 1.00 69.25 85 PRO A N 1
ATOM 597 C CA . PRO A 1 85 ? 7.925 -1.030 0.658 1.00 69.25 85 PRO A CA 1
ATOM 598 C C . PRO A 1 85 ? 8.082 -0.116 -0.562 1.00 69.25 85 PRO A C 1
ATOM 600 O O . PRO A 1 85 ? 9.156 0.428 -0.800 1.00 69.25 85 PRO A O 1
ATOM 603 N N . LEU A 1 86 ? 7.027 0.009 -1.365 1.00 74.00 86 LEU A N 1
ATOM 604 C CA . LEU A 1 86 ? 6.987 0.872 -2.535 1.00 74.00 86 LEU A CA 1
ATOM 605 C C . LEU A 1 86 ? 6.415 2.250 -2.210 1.00 74.00 86 LEU A C 1
ATOM 607 O O . LEU A 1 86 ? 6.328 3.065 -3.122 1.00 74.00 86 LEU A O 1
ATOM 611 N N . GLU A 1 87 ? 5.996 2.490 -0.962 1.00 79.50 87 GLU A N 1
ATOM 612 C CA . GLU A 1 87 ? 5.374 3.736 -0.510 1.00 79.50 87 GLU A CA 1
ATOM 613 C C . GLU A 1 87 ? 4.250 4.188 -1.462 1.00 79.50 87 GLU A C 1
ATOM 615 O O . GLU A 1 87 ? 4.152 5.350 -1.855 1.00 79.50 87 GLU A O 1
ATOM 620 N N . GLN A 1 88 ? 3.405 3.249 -1.895 1.00 85.75 88 GLN A N 1
ATOM 621 C CA . GLN A 1 88 ? 2.358 3.506 -2.881 1.00 85.75 88 GLN A CA 1
ATOM 622 C C . GLN A 1 88 ? 1.060 3.944 -2.192 1.00 85.75 88 GLN A C 1
ATOM 624 O O . GLN A 1 88 ? 0.565 3.265 -1.302 1.00 85.75 88 GLN A O 1
ATOM 629 N N . ASN A 1 89 ? 0.461 5.044 -2.642 1.00 91.06 89 ASN A N 1
ATOM 630 C CA . ASN A 1 89 ? -0.939 5.339 -2.338 1.00 91.06 89 ASN A CA 1
ATOM 631 C C . ASN A 1 89 ? -1.872 4.359 -3.065 1.00 91.06 89 ASN A C 1
ATOM 633 O O . ASN A 1 89 ? -1.830 4.292 -4.298 1.00 91.06 89 ASN A O 1
ATOM 637 N N . VAL A 1 90 ? -2.694 3.624 -2.320 1.00 89.69 90 VAL A N 1
ATOM 638 C CA . VAL A 1 90 ? -3.571 2.558 -2.839 1.00 89.69 90 VAL A CA 1
ATOM 639 C C . VAL A 1 90 ? -4.989 2.713 -2.309 1.00 89.69 90 VAL A C 1
ATOM 641 O O . VAL A 1 90 ? -5.193 3.137 -1.169 1.00 89.69 90 VAL A O 1
ATOM 644 N N . CYS A 1 91 ? -5.977 2.355 -3.123 1.00 92.00 91 CYS A N 1
ATOM 645 C CA . CYS A 1 91 ? -7.364 2.338 -2.684 1.00 92.00 91 CYS A CA 1
ATOM 646 C C . CYS A 1 91 ? -7.653 1.050 -1.913 1.00 92.00 91 CYS A C 1
ATOM 648 O O . CYS A 1 91 ? -7.608 -0.051 -2.460 1.00 92.00 91 CYS A O 1
ATOM 650 N N . LEU A 1 92 ? -7.998 1.192 -0.638 1.00 90.88 92 LEU A N 1
ATOM 651 C CA . LEU A 1 92 ? -8.259 0.082 0.268 1.00 90.88 92 LEU A CA 1
ATOM 652 C C . LEU A 1 92 ? -9.744 -0.029 0.552 1.00 90.88 92 LEU A C 1
ATOM 654 O O . LEU A 1 92 ? -10.398 0.977 0.813 1.00 90.88 92 LEU A O 1
ATOM 658 N N . VAL A 1 93 ? -10.267 -1.256 0.550 1.00 91.44 93 VAL A N 1
ATOM 659 C CA . VAL A 1 93 ? -11.648 -1.507 0.975 1.00 91.44 93 VAL A CA 1
ATOM 660 C C . VAL A 1 93 ? -11.806 -1.052 2.423 1.00 91.44 93 VAL A C 1
ATOM 662 O O . VAL A 1 93 ? -11.061 -1.487 3.300 1.00 91.44 93 VAL A O 1
ATOM 665 N N . ASP A 1 94 ? -12.790 -0.204 2.686 1.00 92.31 94 ASP A N 1
ATOM 666 C CA . ASP A 1 94 ? -13.069 0.304 4.021 1.00 92.31 94 ASP A CA 1
ATOM 667 C C . ASP A 1 94 ? -14.042 -0.625 4.750 1.00 92.31 94 ASP A C 1
ATOM 669 O O . ASP A 1 94 ? -15.237 -0.687 4.452 1.00 92.31 94 ASP A O 1
ATOM 673 N N . ARG A 1 95 ? -13.522 -1.378 5.721 1.00 91.19 95 ARG A N 1
ATOM 674 C CA . ARG A 1 95 ? -14.317 -2.214 6.632 1.00 91.19 95 ARG A CA 1
ATOM 675 C C . ARG A 1 95 ? -14.392 -1.629 8.037 1.00 91.19 95 ARG A C 1
ATOM 677 O O . ARG A 1 95 ? -14.801 -2.332 8.962 1.00 91.19 95 ARG A O 1
ATOM 684 N N . CYS A 1 96 ? -13.960 -0.386 8.208 1.00 91.12 96 CYS A N 1
ATOM 685 C CA . CYS A 1 96 ? -13.811 0.238 9.508 1.00 91.12 96 CYS A CA 1
ATOM 686 C C . CYS A 1 96 ? -14.849 1.335 9.750 1.00 91.12 96 CYS A C 1
ATOM 688 O O . CYS A 1 96 ? -15.455 1.384 10.826 1.00 91.12 96 CYS A O 1
ATOM 690 N N . THR A 1 97 ? -15.111 2.179 8.747 1.00 89.81 97 THR A N 1
ATOM 691 C CA . THR A 1 97 ? -16.064 3.285 8.879 1.00 89.81 97 THR A CA 1
ATOM 692 C C . THR A 1 97 ? -17.454 2.781 9.260 1.00 89.81 97 THR A C 1
ATOM 694 O O . THR A 1 97 ? -18.042 1.918 8.609 1.00 89.81 97 THR A O 1
ATOM 697 N N . GLY A 1 98 ? -17.997 3.339 10.346 1.00 90.00 98 GLY A N 1
ATOM 698 C CA . GLY A 1 98 ? -19.304 2.959 10.885 1.00 90.00 98 GLY A CA 1
ATOM 699 C C . GLY A 1 98 ? -19.320 1.646 11.678 1.00 90.00 98 GLY A C 1
ATOM 700 O O . GLY A 1 98 ? -20.384 1.262 12.162 1.00 90.00 98 GLY A O 1
ATOM 701 N N . VAL A 1 99 ? -18.174 0.975 11.838 1.00 91.06 99 VAL A N 1
ATOM 702 C CA . VAL A 1 99 ? -18.029 -0.259 12.631 1.00 91.06 99 VAL A CA 1
ATOM 703 C C . VAL A 1 99 ? -17.345 0.016 13.972 1.00 91.06 99 VAL A C 1
ATOM 705 O O . VAL A 1 99 ? -17.783 -0.506 14.997 1.00 91.06 99 VAL A O 1
ATOM 708 N N . CYS A 1 100 ? -16.308 0.852 13.987 1.00 88.88 100 CYS A N 1
ATOM 709 C CA . CYS A 1 100 ? -15.625 1.301 15.201 1.00 88.88 100 CYS A CA 1
ATOM 710 C C . CYS A 1 100 ? -15.215 2.779 15.099 1.00 88.88 100 CYS A C 1
ATOM 712 O O . CYS A 1 100 ? -15.406 3.421 14.064 1.00 88.88 100 CYS A O 1
ATOM 714 N N . GLU A 1 101 ? -14.686 3.323 16.199 1.00 89.75 101 GLU A N 1
ATOM 715 C CA . GLU A 1 101 ? -14.103 4.668 16.215 1.00 89.75 101 GLU A CA 1
ATOM 716 C C . GLU A 1 101 ? -12.949 4.749 15.216 1.00 89.75 101 GLU A C 1
ATOM 718 O O . GLU A 1 101 ? -12.187 3.791 15.061 1.00 89.75 101 GLU A O 1
ATOM 723 N N . ARG A 1 102 ? -12.803 5.902 14.556 1.00 85.81 102 ARG A N 1
ATOM 724 C CA . ARG A 1 102 ? -11.812 6.078 13.488 1.00 85.81 102 ARG A CA 1
ATOM 725 C C . ARG A 1 102 ? -10.410 5.741 13.988 1.00 85.81 102 ARG A C 1
ATOM 727 O O . ARG A 1 102 ? -9.629 5.141 13.265 1.00 85.81 102 ARG A O 1
ATOM 734 N N . GLU A 1 103 ? -10.097 6.091 15.232 1.00 87.50 103 GLU A N 1
ATOM 735 C CA . GLU A 1 103 ? -8.793 5.882 15.868 1.00 87.50 103 GLU A CA 1
ATOM 736 C C . GLU A 1 103 ? -8.467 4.399 16.029 1.00 87.50 103 GLU A C 1
ATOM 738 O O . GLU A 1 103 ? -7.297 4.040 16.108 1.00 87.50 103 GLU A O 1
ATOM 743 N N . ALA A 1 104 ? -9.474 3.526 16.036 1.00 88.31 104 ALA A N 1
ATOM 744 C CA . ALA A 1 104 ? -9.288 2.084 16.041 1.00 88.31 104 ALA A CA 1
ATOM 745 C C . ALA A 1 104 ? -9.073 1.504 14.633 1.00 88.31 104 ALA A C 1
ATOM 747 O O . ALA A 1 104 ? -8.760 0.325 14.529 1.00 88.31 104 ALA A O 1
ATOM 748 N N . CYS A 1 105 ? -9.195 2.279 13.554 1.00 89.00 105 CYS A N 1
ATOM 749 C CA . CYS A 1 105 ? -8.917 1.795 12.204 1.00 89.00 105 CYS A CA 1
ATOM 750 C C . CYS A 1 105 ? -7.415 1.625 11.959 1.00 89.00 105 CYS A C 1
ATOM 752 O O . CYS A 1 105 ? -6.612 2.461 12.377 1.00 89.00 105 CYS A O 1
ATOM 754 N N . ALA A 1 106 ? -7.050 0.573 11.229 1.00 88.75 106 ALA A N 1
ATOM 755 C CA . ALA A 1 106 ? -5.698 0.372 10.719 1.00 88.75 106 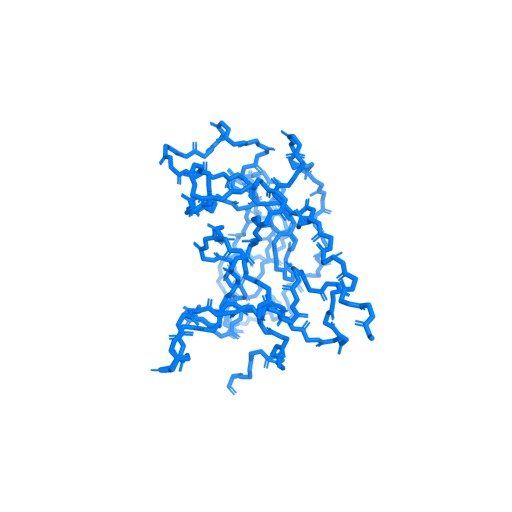ALA A CA 1
ATOM 756 C C . ALA A 1 106 ? -5.702 -0.356 9.374 1.00 88.75 106 ALA A C 1
ATOM 758 O O . ALA A 1 106 ? -6.651 -1.073 9.034 1.00 88.75 106 ALA A O 1
ATOM 759 N N . VAL A 1 107 ? -4.627 -0.171 8.611 1.00 86.81 107 VAL A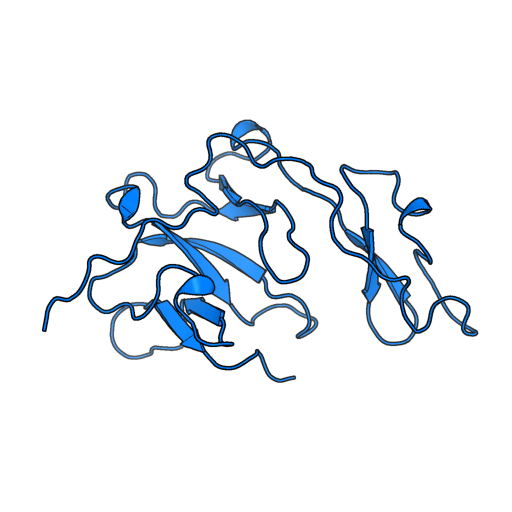 N 1
ATOM 760 C CA . VAL A 1 107 ? -4.406 -0.878 7.350 1.00 86.81 107 VAL A CA 1
ATOM 761 C C . VAL A 1 107 ? -4.058 -2.334 7.630 1.00 86.81 107 VAL A C 1
ATOM 763 O O . VAL A 1 107 ? -3.017 -2.640 8.207 1.00 86.81 107 VAL A O 1
ATOM 766 N N . SER A 1 108 ? -4.906 -3.238 7.156 1.00 81.06 108 SER A N 1
ATOM 767 C CA . SER A 1 108 ? -4.686 -4.678 7.174 1.00 81.06 108 SER A CA 1
ATOM 768 C C . SER A 1 108 ? -3.801 -5.083 5.998 1.00 81.06 108 SER A C 1
ATOM 770 O O . SER A 1 108 ? -4.287 -5.305 4.886 1.00 81.06 108 SER A O 1
ATOM 772 N N . ALA A 1 109 ? -2.499 -5.212 6.241 1.00 72.81 109 ALA A N 1
ATOM 773 C CA . ALA A 1 109 ? -1.576 -5.844 5.305 1.00 72.81 109 ALA A CA 1
ATOM 774 C C . ALA A 1 109 ? -1.577 -7.368 5.473 1.00 72.81 109 ALA A C 1
ATOM 776 O O . ALA A 1 109 ? -1.876 -7.874 6.552 1.00 72.81 109 ALA A O 1
ATOM 777 N N . GLY A 1 110 ? -1.269 -8.096 4.398 1.00 64.06 110 GLY A N 1
ATOM 778 C CA . GLY A 1 110 ? -1.087 -9.547 4.416 1.00 64.06 110 GLY A CA 1
ATOM 779 C C . GLY A 1 110 ? -0.019 -10.009 3.425 1.00 64.06 110 GLY A C 1
ATOM 780 O O . GLY A 1 110 ? 0.414 -9.249 2.559 1.00 64.06 110 GLY A O 1
ATOM 781 N N . CYS A 1 111 ? 0.395 -11.272 3.550 1.00 60.75 111 CYS A N 1
ATOM 782 C CA . CYS A 1 111 ? 1.387 -11.894 2.664 1.00 60.75 111 CYS A CA 1
ATOM 783 C C . CYS A 1 111 ? 0.774 -12.546 1.403 1.00 60.75 111 CYS A C 1
ATOM 785 O O . CYS A 1 111 ? 1.506 -13.162 0.632 1.00 60.75 111 CYS A O 1
ATOM 787 N N . ASP A 1 112 ? -0.538 -12.427 1.174 1.00 52.22 112 ASP A N 1
ATOM 788 C CA . ASP A 1 112 ? -1.279 -13.147 0.117 1.00 52.22 112 ASP A CA 1
ATOM 789 C C . ASP A 1 112 ? -1.177 -12.511 -1.292 1.00 52.22 112 ASP A C 1
ATOM 791 O O . ASP A 1 112 ? -2.099 -12.591 -2.103 1.00 52.22 112 ASP A O 1
ATOM 795 N N . GLY A 1 113 ? -0.045 -11.886 -1.626 1.00 49.16 113 GLY A N 1
ATOM 796 C CA . GLY A 1 113 ? 0.235 -11.405 -2.983 1.00 49.16 113 GLY A CA 1
ATOM 797 C C . GLY A 1 113 ? 0.831 -12.505 -3.873 1.00 49.16 113 GLY A C 1
ATOM 798 O O . GLY A 1 113 ? 1.805 -13.148 -3.483 1.00 49.16 113 GLY A O 1
ATOM 799 N N . GLU A 1 114 ? 0.320 -12.666 -5.102 1.00 38.41 114 GLU A N 1
ATOM 800 C CA . GLU A 1 114 ? 0.665 -13.727 -6.082 1.00 38.41 114 GLU A CA 1
ATOM 801 C C . GLU A 1 114 ? 2.171 -13.832 -6.442 1.00 38.41 114 GLU A C 1
ATOM 803 O O . GLU A 1 114 ? 2.606 -14.796 -7.068 1.00 38.41 114 GLU A O 1
ATOM 808 N N . LEU A 1 115 ? 3.003 -12.877 -6.010 1.00 38.38 115 LEU A N 1
ATOM 809 C CA . LEU A 1 115 ? 4.443 -12.835 -6.286 1.00 38.38 115 LEU A CA 1
ATOM 810 C C . LEU A 1 115 ? 5.351 -13.004 -5.056 1.00 38.38 115 LEU A C 1
ATOM 812 O O . LEU A 1 115 ? 6.577 -13.042 -5.225 1.00 38.38 115 LEU A O 1
ATOM 816 N N . GLY A 1 116 ? 4.810 -13.078 -3.831 1.00 35.91 116 GLY A N 1
ATOM 817 C CA . GLY A 1 116 ? 5.612 -13.068 -2.591 1.00 35.91 116 GLY A CA 1
ATOM 818 C C . GLY A 1 116 ? 6.521 -11.832 -2.450 1.00 35.91 116 GLY A C 1
ATOM 819 O O . GLY A 1 116 ? 7.468 -11.832 -1.672 1.00 35.91 116 GLY A O 1
ATOM 820 N N . LEU A 1 117 ? 6.266 -10.807 -3.270 1.00 37.00 117 LEU A N 1
ATOM 821 C CA . LEU A 1 117 ? 7.025 -9.559 -3.404 1.00 37.00 117 LEU A CA 1
ATOM 822 C C . LEU A 1 117 ? 6.146 -8.329 -3.145 1.00 37.00 117 LEU A C 1
ATOM 824 O O . LEU A 1 117 ? 6.656 -7.217 -3.053 1.00 37.00 117 LEU A O 1
ATOM 828 N N . ILE A 1 118 ? 4.832 -8.524 -3.029 1.00 45.81 118 ILE A N 1
ATOM 829 C CA . ILE A 1 118 ? 3.870 -7.453 -2.813 1.00 45.81 118 ILE A CA 1
ATOM 830 C C . ILE A 1 118 ? 3.319 -7.646 -1.409 1.00 45.81 118 ILE A C 1
ATOM 832 O O . ILE A 1 118 ? 2.474 -8.507 -1.172 1.00 45.81 118 ILE A O 1
ATOM 836 N N . TYR A 1 119 ? 3.835 -6.848 -0.478 1.00 53.53 119 TYR A N 1
ATOM 837 C CA . TYR A 1 119 ? 3.093 -6.486 0.720 1.00 53.53 119 TYR A CA 1
ATOM 838 C C . TYR A 1 119 ? 1.814 -5.806 0.241 1.00 53.53 119 TYR A C 1
ATOM 840 O O . TYR A 1 119 ? 1.841 -4.648 -0.171 1.00 53.53 119 TYR A O 1
ATOM 848 N N . GLY A 1 120 ? 0.723 -6.558 0.186 1.00 61.78 120 GLY A N 1
ATOM 849 C CA . GLY A 1 120 ? -0.567 -6.016 -0.197 1.00 61.78 120 GLY A CA 1
ATOM 850 C C . GLY A 1 120 ? -1.284 -5.564 1.057 1.00 61.78 120 GLY A C 1
ATOM 851 O O . GLY A 1 120 ? -1.636 -6.397 1.894 1.00 61.78 120 GLY A O 1
ATOM 852 N N . ALA A 1 121 ? -1.515 -4.261 1.204 1.00 71.62 121 ALA A N 1
ATOM 853 C CA . ALA A 1 121 ? -2.645 -3.841 2.015 1.00 71.62 121 ALA A CA 1
ATOM 854 C C . ALA A 1 121 ? -3.919 -4.369 1.351 1.00 71.62 121 ALA A C 1
ATOM 856 O O . ALA A 1 121 ? -4.131 -4.166 0.158 1.00 71.62 121 ALA A O 1
ATOM 857 N N . ASN A 1 122 ? -4.729 -5.087 2.118 1.00 75.94 122 ASN A N 1
ATOM 858 C CA . ASN A 1 122 ? -5.931 -5.749 1.625 1.00 75.94 122 ASN A CA 1
ATOM 859 C C . ASN A 1 122 ? -7.171 -4.891 1.877 1.00 75.94 122 ASN A C 1
ATOM 861 O O . ASN A 1 122 ? -8.038 -4.754 1.016 1.00 75.94 122 ASN A O 1
ATOM 865 N N . ASP A 1 123 ? -7.266 -4.337 3.083 1.00 85.81 123 ASP A N 1
ATOM 866 C CA . ASP A 1 123 ? -8.382 -3.515 3.526 1.00 85.81 123 ASP A CA 1
ATOM 867 C C . ASP A 1 123 ? -7.983 -2.635 4.716 1.00 85.81 123 ASP A C 1
ATOM 869 O O . ASP A 1 123 ? -6.856 -2.685 5.215 1.00 85.81 123 ASP A O 1
ATOM 873 N N . VAL A 1 124 ? -8.917 -1.798 5.147 1.00 88.94 124 VAL A N 1
ATOM 874 C CA . VAL A 1 124 ? -8.863 -1.084 6.418 1.00 88.94 124 VAL A CA 1
ATOM 875 C C . VAL A 1 124 ? -9.846 -1.743 7.367 1.00 88.94 124 VAL A C 1
ATOM 877 O O . VAL A 1 124 ? -11.022 -1.899 7.038 1.00 88.94 124 VAL A O 1
ATOM 880 N N . ALA A 1 125 ? -9.377 -2.125 8.551 1.00 89.44 125 ALA A N 1
ATOM 881 C CA . ALA A 1 125 ? -10.160 -2.889 9.511 1.00 89.44 125 ALA A CA 1
ATOM 882 C C . ALA A 1 125 ? -10.052 -2.315 10.927 1.00 89.44 125 ALA A C 1
ATOM 884 O O . ALA A 1 125 ? -9.087 -1.636 11.277 1.00 89.44 125 ALA A O 1
ATOM 885 N N . CYS A 1 126 ? -11.059 -2.623 11.745 1.00 88.62 126 CYS A N 1
ATOM 886 C CA . CYS A 1 126 ? -11.056 -2.295 13.164 1.00 88.62 126 CYS A CA 1
ATOM 887 C C . CYS A 1 126 ? -10.010 -3.114 13.910 1.00 88.62 126 CYS A C 1
ATOM 889 O O . CYS A 1 126 ? -10.003 -4.347 13.838 1.00 88.62 126 CYS A O 1
ATOM 891 N N . ARG A 1 127 ? -9.199 -2.408 14.687 1.00 87.56 127 ARG A N 1
ATOM 892 C CA . ARG A 1 127 ? -8.332 -2.978 15.701 1.00 87.56 127 ARG A CA 1
ATOM 893 C C . ARG A 1 127 ? -9.110 -3.395 16.939 1.00 87.56 127 ARG A C 1
ATOM 895 O O . ARG A 1 127 ? -10.215 -2.919 17.213 1.00 87.56 127 ARG A O 1
ATOM 902 N N . THR A 1 128 ? -8.503 -4.275 17.714 1.00 82.94 128 THR A N 1
ATOM 903 C CA . THR A 1 128 ? -8.988 -4.759 18.998 1.00 82.94 128 THR A CA 1
ATOM 904 C C . THR A 1 128 ? -7.944 -4.510 20.087 1.00 82.94 128 THR A C 1
ATOM 906 O O . THR A 1 128 ? -6.755 -4.421 19.797 1.00 82.94 128 THR A O 1
ATOM 909 N N . PRO A 1 129 ? -8.334 -4.471 21.373 1.00 82.69 129 PRO A N 1
ATOM 910 C CA . PRO A 1 129 ? -7.368 -4.402 22.472 1.00 82.69 129 PRO A CA 1
ATOM 911 C C . PRO A 1 129 ? -6.406 -5.599 22.564 1.00 82.69 129 PRO A C 1
ATOM 913 O O . PRO A 1 129 ? -5.498 -5.574 23.389 1.00 82.69 129 PRO A O 1
ATOM 916 N N . ALA A 1 130 ? -6.646 -6.666 21.794 1.00 80.81 130 ALA A N 1
ATOM 917 C CA . ALA A 1 130 ? -5.773 -7.832 21.713 1.00 80.81 130 ALA A CA 1
ATOM 918 C C . ALA A 1 130 ? -4.714 -7.710 20.603 1.00 80.81 130 ALA A C 1
ATOM 920 O O . ALA A 1 130 ? -3.913 -8.629 20.448 1.00 80.81 130 ALA A O 1
ATOM 921 N N . ASP A 1 131 ? -4.732 -6.620 19.835 1.00 85.88 131 ASP A N 1
ATOM 922 C CA . ASP A 1 131 ? -3.753 -6.360 18.789 1.00 85.88 131 ASP A CA 1
ATOM 923 C C . ASP A 1 131 ? -2.410 -5.937 19.377 1.00 85.88 131 ASP A C 1
ATOM 925 O O . ASP A 1 131 ? -2.338 -5.200 20.362 1.00 85.88 131 ASP A O 1
ATOM 929 N N . GLU A 1 132 ? -1.341 -6.389 18.734 1.00 86.38 132 GLU A N 1
ATOM 930 C CA . GLU A 1 132 ? 0.035 -6.110 19.136 1.00 86.38 132 GLU A CA 1
ATOM 931 C C . GLU A 1 132 ? 0.597 -4.854 18.454 1.00 86.38 132 GLU A C 1
ATOM 933 O O . GLU A 1 132 ? 1.546 -4.264 18.964 1.00 86.38 132 GLU A O 1
ATOM 938 N N . CYS A 1 133 ? 0.014 -4.428 17.327 1.00 83.44 133 CYS A N 1
ATOM 939 C CA . CYS A 1 133 ? 0.500 -3.308 16.519 1.00 83.44 133 CYS A CA 1
ATOM 940 C C . CYS A 1 133 ? -0.636 -2.504 15.862 1.00 83.44 133 CYS A C 1
ATOM 942 O O . CYS A 1 133 ? -1.733 -3.010 15.621 1.00 83.44 133 CYS A O 1
ATOM 944 N N . ALA A 1 134 ? -0.371 -1.227 15.572 1.00 80.69 134 ALA A N 1
ATOM 945 C CA . ALA A 1 134 ? -1.199 -0.354 14.736 1.00 80.69 134 ALA A CA 1
ATOM 946 C C . ALA A 1 134 ? -0.669 -0.256 13.307 1.00 80.69 134 ALA A C 1
ATOM 948 O O . ALA A 1 134 ? -1.423 -0.113 12.348 1.00 80.69 134 ALA A O 1
ATOM 949 N N . SER A 1 135 ? 0.653 -0.244 13.200 1.00 77.69 135 SER A N 1
ATOM 950 C CA . SER A 1 135 ? 1.396 0.068 11.997 1.00 77.69 135 SER A CA 1
ATOM 951 C C . SER A 1 135 ? 2.752 -0.624 12.028 1.00 77.69 135 SER A C 1
ATOM 953 O O . SER A 1 135 ? 3.188 -1.140 13.056 1.00 77.69 135 SER A O 1
ATOM 955 N N . ASP A 1 136 ? 3.455 -0.589 10.901 1.00 77.06 136 ASP A N 1
ATOM 956 C CA . ASP A 1 136 ? 4.795 -1.171 10.800 1.00 77.06 136 ASP A CA 1
ATOM 957 C C . ASP A 1 136 ? 5.805 -0.467 11.724 1.00 77.06 136 ASP A C 1
ATOM 959 O O . ASP A 1 136 ? 6.817 -1.055 12.087 1.00 77.06 136 ASP A O 1
ATOM 963 N N . ALA A 1 137 ? 5.522 0.767 12.162 1.00 80.38 137 ALA A N 1
ATOM 964 C CA . ALA A 1 137 ? 6.363 1.493 13.113 1.00 80.38 137 ALA A CA 1
ATOM 965 C C . ALA A 1 137 ? 6.337 0.889 14.528 1.00 80.38 137 ALA A C 1
ATOM 967 O O . ALA A 1 137 ? 7.279 1.096 15.290 1.00 80.38 137 ALA A O 1
ATOM 968 N N . ASP A 1 138 ? 5.294 0.124 14.866 1.00 82.50 138 ASP A N 1
ATOM 969 C CA . ASP A 1 138 ? 5.203 -0.608 16.135 1.00 82.50 138 ASP A CA 1
ATOM 970 C C . ASP A 1 138 ? 6.004 -1.923 16.104 1.00 82.50 138 ASP A C 1
ATOM 972 O O . ASP A 1 138 ? 6.152 -2.595 17.124 1.00 82.50 138 ASP A O 1
ATOM 976 N N . CYS A 1 139 ? 6.516 -2.303 14.931 1.00 79.75 139 CYS A N 1
ATOM 977 C CA . CYS A 1 139 ? 7.134 -3.588 14.669 1.00 79.75 139 CYS A CA 1
ATOM 978 C C . CYS A 1 139 ? 8.640 -3.422 14.407 1.00 79.75 139 CYS A C 1
ATOM 980 O O . CYS A 1 139 ? 9.057 -2.995 13.333 1.00 79.75 139 CYS A O 1
ATOM 982 N N . ASP A 1 140 ? 9.483 -3.809 15.372 1.00 79.50 140 ASP A N 1
ATOM 983 C CA . ASP A 1 140 ? 10.951 -3.741 15.278 1.00 79.50 140 ASP A CA 1
ATOM 984 C C . ASP A 1 140 ? 11.489 -4.617 14.120 1.00 79.50 140 ASP A C 1
ATOM 986 O O . ASP A 1 140 ? 11.876 -5.769 14.320 1.00 79.50 140 ASP A O 1
ATOM 990 N N . SER A 1 141 ? 11.535 -4.073 12.895 1.00 72.12 141 SER A N 1
ATOM 991 C CA . SER A 1 141 ? 11.895 -4.736 11.618 1.00 72.12 141 SER A CA 1
ATOM 992 C C . SER A 1 141 ? 10.911 -5.799 11.096 1.00 72.12 141 SER A C 1
ATOM 994 O O . SER A 1 141 ? 11.222 -6.543 10.162 1.00 72.12 141 SER A O 1
ATOM 996 N N . GLN A 1 142 ? 9.721 -5.854 11.688 1.00 78.50 142 GLN A N 1
ATOM 997 C CA . GLN A 1 142 ? 8.611 -6.721 11.294 1.00 78.50 142 GLN A CA 1
ATOM 998 C C . GLN A 1 142 ? 7.519 -5.901 10.588 1.00 78.50 142 GLN A C 1
ATOM 1000 O O . GLN A 1 142 ? 7.613 -4.680 10.508 1.00 78.50 142 GLN A O 1
ATOM 1005 N N . VAL A 1 143 ? 6.492 -6.567 10.063 1.00 77.25 143 VAL A N 1
ATOM 1006 C CA . VAL A 1 143 ? 5.343 -5.903 9.426 1.00 77.25 143 VAL A CA 1
ATOM 1007 C C . VAL A 1 143 ? 4.093 -6.156 10.248 1.00 77.25 143 VAL A C 1
ATOM 1009 O O . VAL A 1 143 ? 3.865 -7.284 10.693 1.00 77.25 143 VAL A O 1
ATOM 1012 N N . CYS A 1 144 ? 3.291 -5.112 10.438 1.00 79.81 144 CYS A N 1
ATOM 1013 C CA . CYS A 1 144 ? 2.022 -5.217 11.134 1.00 79.81 144 CYS A CA 1
ATOM 1014 C C . CYS A 1 144 ? 0.984 -5.823 10.187 1.00 79.81 144 CYS A C 1
ATOM 1016 O O . CYS A 1 144 ? 0.507 -5.176 9.251 1.00 79.81 144 CYS A O 1
ATOM 1018 N N . THR A 1 145 ? 0.663 -7.096 10.402 1.00 78.00 145 THR A N 1
ATOM 1019 C CA . THR A 1 145 ? -0.248 -7.866 9.551 1.00 78.00 145 THR A CA 1
ATOM 1020 C C . THR A 1 145 ? -1.519 -8.199 10.302 1.00 78.00 145 THR A C 1
ATOM 1022 O O . THR A 1 145 ? -1.484 -8.473 11.502 1.00 78.00 145 THR A O 1
ATOM 1025 N N . ARG A 1 146 ? -2.641 -8.275 9.590 1.00 79.00 146 ARG A N 1
ATOM 1026 C CA . ARG A 1 146 ? -3.863 -8.857 10.143 1.00 79.00 146 ARG A CA 1
ATOM 1027 C C . ARG A 1 146 ? -3.900 -10.325 9.760 1.00 79.00 146 ARG A C 1
ATOM 1029 O O . ARG A 1 146 ? -4.234 -10.665 8.629 1.00 79.00 146 ARG A O 1
ATOM 1036 N N . ASN A 1 147 ? -3.542 -11.201 10.688 1.00 66.88 147 ASN A N 1
ATOM 1037 C CA . ASN A 1 147 ? -3.422 -12.626 10.407 1.00 66.88 147 ASN A CA 1
ATOM 1038 C C . ASN A 1 147 ? -4.816 -13.257 10.179 1.00 66.88 147 ASN A C 1
ATOM 1040 O O . ASN A 1 147 ? -5.596 -13.347 11.132 1.00 66.88 147 ASN A O 1
ATOM 1044 N N . PRO A 1 148 ? -5.165 -13.723 8.958 1.00 54.94 148 PRO A N 1
ATOM 1045 C CA . PRO A 1 148 ? -6.446 -14.393 8.720 1.00 54.94 148 PRO A CA 1
ATOM 1046 C C . PRO A 1 148 ? -6.446 -15.841 9.239 1.00 54.94 148 PRO A C 1
ATOM 1048 O O . PRO A 1 148 ? -7.502 -16.463 9.335 1.00 54.94 148 PRO A O 1
ATOM 1051 N N . SER A 1 149 ? -5.266 -16.382 9.569 1.00 52.47 149 SER A N 1
ATOM 1052 C CA . SER A 1 149 ? -5.053 -17.774 9.974 1.00 52.47 149 SER A CA 1
ATOM 1053 C C . SER A 1 149 ? -5.182 -17.993 11.482 1.00 52.47 149 SER A C 1
ATOM 1055 O O . SER A 1 149 ? -4.943 -19.111 11.944 1.00 52.47 149 SER A O 1
ATOM 1057 N N . SER A 1 150 ? -5.563 -16.978 12.271 1.00 51.06 150 SER A N 1
ATOM 1058 C CA . SER A 1 150 ? -5.949 -17.187 13.669 1.00 51.06 150 SER A CA 1
ATOM 1059 C C . SER A 1 150 ? -7.282 -17.944 13.711 1.00 51.06 150 SER A C 1
ATOM 1061 O O . SER A 1 150 ? -8.376 -17.395 13.808 1.00 51.06 150 SER A O 1
ATOM 1063 N N . VAL A 1 151 ? -7.189 -19.271 13.622 1.00 47.31 151 VAL A N 1
ATOM 1064 C CA . VAL A 1 151 ? -8.322 -20.208 13.717 1.00 47.31 151 VAL A CA 1
ATOM 1065 C C . VAL A 1 151 ? -9.022 -20.120 15.087 1.00 47.31 151 VAL A C 1
ATOM 1067 O O . VAL A 1 151 ? -10.108 -20.665 15.276 1.00 47.31 151 VAL A O 1
ATOM 1070 N N . GLU A 1 152 ? -8.430 -19.395 16.037 1.00 46.94 152 GLU A N 1
ATOM 1071 C CA . GLU A 1 152 ? -8.987 -19.102 17.349 1.00 46.94 152 GLU A CA 1
ATOM 1072 C C . GLU A 1 152 ? -9.329 -17.608 17.466 1.00 46.94 152 GLU A C 1
ATOM 1074 O O . GLU A 1 152 ? -8.478 -16.766 17.731 1.00 46.94 152 GLU A O 1
ATOM 1079 N N . THR A 1 153 ? -10.622 -17.303 17.312 1.00 51.19 153 THR A N 1
ATOM 1080 C CA . THR A 1 153 ? -11.301 -16.079 17.786 1.00 51.19 153 THR A CA 1
ATOM 1081 C C . THR A 1 153 ? -10.719 -14.734 17.327 1.00 51.19 153 THR A C 1
ATOM 1083 O O . THR A 1 153 ? -9.930 -14.115 18.026 1.00 51.19 153 THR A O 1
ATOM 1086 N N . LEU A 1 154 ? -11.286 -14.230 16.226 1.00 58.44 154 LEU A N 1
ATOM 1087 C CA . LEU A 1 154 ? -11.129 -12.884 15.658 1.00 58.44 154 LEU A CA 1
ATOM 1088 C C . LEU A 1 154 ? -9.751 -12.610 15.015 1.00 58.44 154 LEU A C 1
ATOM 1090 O O . LEU A 1 154 ? -8.712 -12.883 15.612 1.00 58.44 154 LEU A O 1
ATOM 1094 N N . PRO A 1 155 ? -9.723 -12.055 13.789 1.00 67.38 155 PRO A N 1
ATOM 1095 C CA . PRO A 1 155 ? -8.475 -11.608 13.180 1.00 67.38 155 PRO A CA 1
ATOM 1096 C C . PRO A 1 155 ? -7.884 -10.482 14.028 1.00 67.38 155 PRO A C 1
ATOM 1098 O O . PRO A 1 155 ? -8.602 -9.533 14.351 1.00 67.38 155 PRO A O 1
ATOM 1101 N N . ARG A 1 156 ? -6.597 -10.591 14.353 1.00 81.31 156 ARG A N 1
ATOM 1102 C CA . ARG A 1 156 ? -5.850 -9.611 15.148 1.00 81.31 156 ARG A CA 1
ATOM 1103 C C . ARG A 1 156 ? -4.629 -9.116 14.388 1.00 81.31 156 ARG A C 1
ATOM 1105 O O . ARG A 1 156 ? -4.136 -9.810 13.493 1.00 81.31 156 ARG A O 1
ATOM 1112 N N . PHE A 1 157 ? -4.184 -7.918 14.736 1.00 83.69 157 PHE A N 1
ATOM 1113 C CA . PHE A 1 157 ? -2.969 -7.327 14.195 1.00 83.69 157 PHE A CA 1
ATOM 1114 C C . PHE A 1 157 ? -1.756 -7.799 14.997 1.00 83.69 157 PHE A C 1
ATOM 1116 O O . PHE A 1 157 ? -1.727 -7.668 16.220 1.00 83.69 157 PHE A O 1
ATOM 1123 N N . GLU A 1 158 ? -0.771 -8.366 14.307 1.00 85.81 158 GLU A N 1
ATOM 1124 C CA . GLU A 1 158 ? 0.443 -8.939 14.894 1.00 85.81 158 GLU A CA 1
ATOM 1125 C C . GLU A 1 158 ? 1.675 -8.468 14.121 1.00 85.81 158 GLU A C 1
ATOM 1127 O O . GLU A 1 158 ? 1.635 -8.329 12.893 1.00 85.81 158 GLU A O 1
ATOM 1132 N N . CYS A 1 159 ? 2.795 -8.288 14.821 1.00 83.25 159 CYS A N 1
ATOM 1133 C CA . CYS A 1 159 ? 4.080 -8.079 14.165 1.00 83.25 159 CYS A CA 1
ATOM 1134 C C . CYS A 1 159 ? 4.618 -9.422 13.667 1.00 83.25 159 CYS A C 1
ATOM 1136 O O . CYS A 1 159 ? 5.091 -10.258 14.442 1.00 83.25 159 CYS A O 1
ATOM 1138 N N . VAL A 1 160 ? 4.578 -9.639 12.355 1.00 76.50 160 VAL A N 1
ATOM 1139 C CA . VAL A 1 160 ? 5.126 -10.854 11.744 1.00 76.50 160 VAL A CA 1
ATOM 1140 C C . VAL A 1 160 ? 6.468 -10.583 11.089 1.00 76.50 160 VAL A C 1
ATOM 1142 O O . VAL A 1 160 ? 6.720 -9.519 10.521 1.00 76.50 160 VAL A O 1
ATOM 1145 N N . GLY A 1 161 ? 7.354 -11.579 11.174 1.00 67.56 161 GLY A N 1
ATOM 1146 C CA . GLY A 1 161 ? 8.582 -11.585 10.385 1.00 67.56 161 GLY A CA 1
ATOM 1147 C C . GLY A 1 161 ? 8.270 -11.421 8.899 1.00 67.56 161 GLY A C 1
ATOM 1148 O O . GLY A 1 161 ? 7.206 -11.839 8.444 1.00 67.56 161 GLY A O 1
ATOM 1149 N N . VAL A 1 162 ? 9.214 -10.806 8.180 1.00 60.62 162 VAL A N 1
ATOM 1150 C CA . VAL A 1 162 ? 9.214 -10.600 6.721 1.00 60.62 162 VAL A CA 1
ATOM 1151 C C . VAL A 1 162 ? 8.514 -11.766 6.022 1.00 60.62 162 VAL A C 1
ATOM 1153 O O . VAL A 1 162 ? 8.869 -12.911 6.303 1.00 60.62 162 VAL A O 1
ATOM 1156 N N . CYS A 1 163 ? 7.548 -11.497 5.134 1.00 55.34 163 CYS A N 1
ATOM 1157 C CA . CYS A 1 163 ? 6.907 -12.542 4.334 1.00 55.34 163 CYS A CA 1
ATOM 1158 C C . CYS A 1 163 ? 8.010 -13.306 3.584 1.00 55.34 163 CYS A C 1
ATOM 1160 O O . CYS A 1 163 ? 8.597 -12.796 2.627 1.00 55.34 163 CYS A O 1
ATOM 1162 N N . VAL A 1 164 ? 8.376 -14.486 4.087 1.00 42.00 164 VAL A N 1
ATOM 1163 C CA . VAL A 1 164 ? 9.467 -15.278 3.525 1.00 42.00 164 VAL A CA 1
ATOM 1164 C C . VAL A 1 164 ? 8.898 -16.029 2.332 1.00 42.00 164 VAL A C 1
ATOM 1166 O O . VAL A 1 164 ? 7.891 -16.724 2.463 1.00 42.00 164 VAL A O 1
ATOM 1169 N N . ARG A 1 165 ? 9.538 -15.847 1.179 1.00 41.84 165 ARG A N 1
ATOM 1170 C CA . ARG A 1 165 ? 9.308 -16.647 -0.025 1.00 41.84 165 ARG A CA 1
ATOM 1171 C C . ARG A 1 165 ? 9.562 -18.131 0.221 1.00 41.84 165 ARG A C 1
ATOM 1173 O O . ARG A 1 165 ? 10.556 -18.439 0.918 1.00 41.84 165 ARG A O 1
#

Foldseek 3Di:
DPPPQAFFAPQQPDQWADLDQWDDDFEPCQPPPQAEEDRAQVSQPPEGNWGWYDDPDRYTDIDYAQGGFQVSEDPQWTWGALPDPRRHTDTAREPDVPPDDNRQKAFAWDCPDPRSRDRDRHHIHGADSPAQHRACVSAPQFGFHQDPPCPPDDTHTDGHHRSDD